Protein AF-A0A7J8HNV6-F1 (afdb_monomer_lite)

Secondary structure (DSSP, 8-state):
--HHHHHHHHHHHHHHHHHHTTPPPP-B---SS-TTS--B-HHHHHHHHHHHHHHHHHHHHHHHHHHHHHHHHHHHHHHHHHHHHHHHHHHHHHHHHHHHTT-

Radius of gyration: 30.39 Å; chains: 1; bounding box: 65×17×83 Å

Foldseek 3Di:
DDPVVVVVVVLVVVQVVCVVVVAHRFDFDDDPVPVPDTDGDPVRVVSVVVSVVVVVVVVVVVVVVVVVVVVVVVVVVVVVVVVVVVVVVVVVVVVVVVVVVVD

pLDDT: mean 93.65, std 6.28, range [59.72, 98.69]

Sequence (103 aa):
MTEKQREEAEWENINMLLMTHGLKPLSLEKRTDLKDFIIFDKQSSQKMRQNLKTLVEETECQQKMIQELIETNQQLKQNVSIIKENEWSNKRLLLLCKRISTD

InterPro domains:
  IPR037692 Centrosomal protein of 70kDa [PTHR14594] (2-80)

Organism: Rousettus aegyptiacus (NCBI:txid9407)

Structure (mmCIF, N/CA/C/O backbone):
data_AF-A0A7J8HNV6-F1
#
_entry.id   AF-A0A7J8HNV6-F1
#
loop_
_atom_site.group_PDB
_atom_site.id
_atom_site.type_symbol
_atom_site.label_atom_id
_atom_site.label_alt_id
_atom_site.label_comp_id
_atom_site.label_asym_id
_atom_site.label_entity_id
_atom_site.label_seq_id
_atom_site.pdbx_PDB_ins_code
_atom_site.Cartn_x
_atom_site.Cartn_y
_atom_site.Cartn_z
_atom_site.occupancy
_atom_site.B_iso_or_equiv
_atom_site.auth_seq_id
_atom_site.auth_comp_id
_atom_site.auth_asym_id
_atom_site.auth_atom_id
_atom_site.pdbx_PDB_model_num
ATOM 1 N N . MET A 1 1 ? 2.310 7.822 32.770 1.00 64.38 1 MET A N 1
ATOM 2 C CA . MET A 1 1 ? 1.487 7.474 3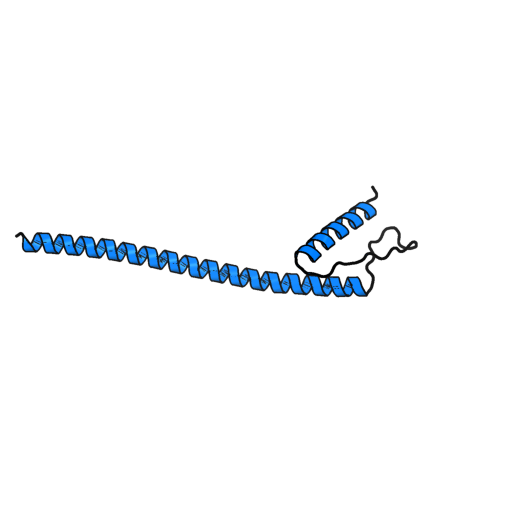1.597 1.00 64.38 1 MET A CA 1
ATOM 3 C C . MET A 1 1 ? 1.209 5.986 31.704 1.00 64.38 1 MET A C 1
ATOM 5 O O . MET A 1 1 ? 2.159 5.252 31.948 1.00 64.38 1 MET A O 1
ATOM 9 N N . THR A 1 2 ? -0.050 5.556 31.677 1.00 84.88 2 THR A N 1
ATOM 10 C CA . THR A 1 2 ? -0.378 4.117 31.681 1.00 84.88 2 THR A CA 1
ATOM 11 C C . THR A 1 2 ? -0.165 3.530 30.284 1.00 84.88 2 THR A C 1
ATOM 13 O O . THR A 1 2 ? -0.221 4.279 29.309 1.00 84.88 2 THR A O 1
ATOM 16 N N . GLU A 1 3 ? 0.055 2.216 30.168 1.00 86.88 3 GLU A N 1
ATOM 17 C CA . GLU A 1 3 ? 0.237 1.550 28.861 1.00 86.88 3 GLU A CA 1
ATOM 18 C C . GLU A 1 3 ? -0.929 1.860 27.912 1.00 86.88 3 GLU A C 1
ATOM 20 O O . GLU A 1 3 ? -0.731 2.287 26.781 1.00 86.88 3 GLU A O 1
ATOM 25 N N . LYS A 1 4 ? -2.158 1.826 28.437 1.00 87.12 4 LYS A N 1
ATOM 26 C CA . LYS A 1 4 ? -3.352 2.231 27.6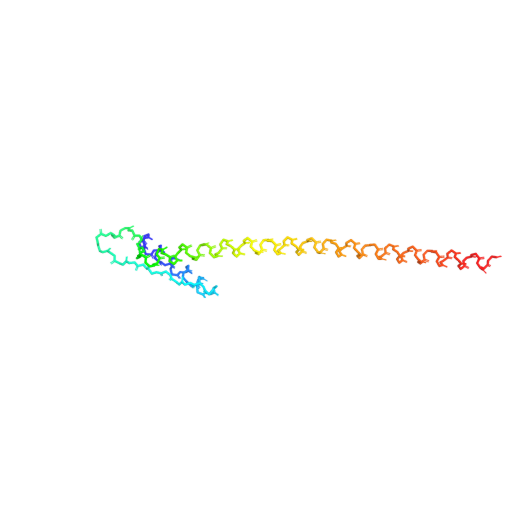94 1.00 87.12 4 LYS A CA 1
ATOM 27 C C . LYS A 1 4 ? -3.288 3.658 27.145 1.00 87.12 4 LYS A C 1
ATOM 29 O O . LYS A 1 4 ? -3.653 3.880 26.000 1.00 87.12 4 LYS A O 1
ATOM 34 N N . GLN A 1 5 ? -2.864 4.637 27.945 1.00 88.25 5 GLN A N 1
ATOM 35 C CA . GLN A 1 5 ? -2.779 6.031 27.485 1.00 88.25 5 GLN A CA 1
ATOM 36 C C . GLN A 1 5 ? -1.755 6.193 26.361 1.00 88.25 5 GLN A C 1
ATOM 38 O O . GLN A 1 5 ? -1.927 7.036 25.483 1.00 88.25 5 GLN A O 1
ATOM 43 N N . ARG A 1 6 ? -0.688 5.390 26.400 1.00 91.50 6 ARG A N 1
ATOM 44 C CA . ARG A 1 6 ? 0.298 5.341 25.329 1.00 91.50 6 ARG A CA 1
ATOM 45 C C . ARG A 1 6 ? -0.312 4.745 24.060 1.00 91.50 6 ARG A C 1
ATOM 47 O O . ARG A 1 6 ? -0.204 5.374 23.014 1.00 91.50 6 ARG A O 1
ATOM 54 N N . GLU A 1 7 ? -0.996 3.606 24.154 1.00 93.19 7 GLU A N 1
ATOM 55 C CA . GLU A 1 7 ? -1.693 3.003 23.009 1.00 93.19 7 GLU A CA 1
ATOM 56 C C . GLU A 1 7 ? -2.753 3.948 22.416 1.00 93.19 7 GLU A C 1
ATOM 58 O O . GLU A 1 7 ? -2.838 4.093 21.200 1.00 93.19 7 GLU A O 1
ATOM 63 N N . GLU A 1 8 ? -3.529 4.653 23.246 1.00 92.00 8 GLU A N 1
ATOM 64 C CA . GLU A 1 8 ? -4.491 5.669 22.790 1.00 92.00 8 GLU A CA 1
ATOM 65 C C . GLU A 1 8 ? -3.805 6.794 21.992 1.00 92.00 8 GLU A C 1
ATOM 67 O O . GLU A 1 8 ? -4.323 7.221 20.959 1.00 92.00 8 GLU A O 1
ATOM 72 N N . ALA A 1 9 ? -2.623 7.248 22.425 1.00 93.44 9 ALA A N 1
ATOM 73 C CA . ALA A 1 9 ? -1.835 8.241 21.693 1.00 93.44 9 ALA A CA 1
ATOM 74 C C . ALA A 1 9 ? -1.256 7.683 20.379 1.00 93.44 9 ALA A C 1
ATOM 76 O O . ALA A 1 9 ? -1.208 8.389 19.371 1.00 93.44 9 ALA A O 1
ATOM 77 N N . GLU A 1 10 ? -0.840 6.414 20.359 1.00 95.62 10 GLU A N 1
ATOM 78 C CA . GLU A 1 10 ? -0.400 5.731 19.137 1.00 95.62 10 GLU A CA 1
ATOM 79 C C . GLU A 1 10 ? -1.549 5.616 18.120 1.00 95.62 10 GLU A C 1
ATOM 81 O O . GLU A 1 10 ? -1.346 5.881 16.933 1.00 95.62 10 GLU A O 1
ATOM 86 N N . TRP A 1 11 ? -2.774 5.338 18.573 1.00 95.50 11 TRP A N 1
ATOM 87 C CA . TRP A 1 11 ? -3.964 5.344 17.716 1.00 95.50 11 TRP A CA 1
ATOM 88 C C . TRP A 1 11 ? -4.309 6.727 17.156 1.00 95.50 11 TRP A C 1
ATOM 90 O O . TRP A 1 11 ? -4.726 6.824 16.000 1.00 95.50 11 TRP A O 1
ATOM 100 N N . GLU A 1 12 ? -4.087 7.799 17.917 1.00 95.38 12 GLU A N 1
ATOM 101 C CA . GLU A 1 12 ? -4.256 9.166 17.410 1.00 95.38 12 GLU A CA 1
ATOM 102 C C . GLU A 1 12 ? -3.233 9.490 16.309 1.00 95.38 12 GLU A C 1
ATOM 104 O O . GLU A 1 12 ? -3.587 10.027 15.257 1.00 95.38 12 GLU A O 1
ATOM 109 N N . ASN A 1 13 ? -1.976 9.069 16.484 1.00 96.38 13 ASN A N 1
ATOM 110 C CA . ASN A 1 13 ? -0.956 9.196 15.440 1.00 96.38 13 ASN A CA 1
ATOM 111 C C . ASN A 1 13 ? -1.335 8.411 14.173 1.00 96.38 13 ASN A C 1
ATOM 113 O O . ASN A 1 13 ? -1.166 8.909 13.058 1.00 96.38 13 ASN A O 1
ATOM 117 N N . ILE A 1 14 ? -1.890 7.204 14.323 1.00 96.06 14 ILE A N 1
ATOM 118 C CA . ILE A 1 14 ? -2.396 6.414 13.191 1.00 96.06 14 ILE A CA 1
ATOM 119 C C . ILE A 1 14 ? -3.537 7.151 12.484 1.00 96.06 14 ILE A C 1
ATOM 121 O O . ILE A 1 14 ? -3.551 7.210 11.257 1.00 96.06 14 ILE A O 1
ATOM 125 N N . ASN A 1 15 ? -4.472 7.754 13.219 1.00 96.50 15 ASN A N 1
ATOM 126 C CA . ASN A 1 15 ? -5.555 8.539 12.625 1.00 96.50 15 ASN A CA 1
ATOM 127 C C . ASN A 1 15 ? -5.038 9.725 11.806 1.00 96.50 15 ASN A C 1
ATOM 129 O O . ASN A 1 15 ? -5.525 9.952 10.697 1.00 96.50 15 ASN A O 1
ATOM 133 N N . MET A 1 16 ? -4.020 10.430 12.303 1.00 96.88 16 MET A N 1
ATOM 134 C CA . MET A 1 16 ? -3.362 11.507 11.559 1.00 96.88 16 MET A CA 1
ATOM 135 C C . MET A 1 16 ? -2.760 11.014 10.237 1.00 96.88 16 MET A C 1
ATOM 137 O O . MET A 1 16 ? -2.918 11.667 9.200 1.00 96.88 16 MET A O 1
ATOM 141 N N . LEU A 1 17 ? -2.116 9.843 10.245 1.00 96.38 17 LEU A N 1
ATOM 142 C CA . LEU A 1 17 ? -1.589 9.216 9.029 1.00 96.38 17 LEU A CA 1
ATOM 143 C C . LEU A 1 17 ? -2.713 8.821 8.068 1.00 96.38 17 LEU A C 1
ATOM 145 O O . LEU A 1 17 ? -2.665 9.181 6.894 1.00 96.38 17 LEU A O 1
ATOM 149 N N . LEU A 1 18 ? -3.754 8.145 8.561 1.00 96.06 18 LEU A N 1
ATOM 150 C CA . LEU A 1 18 ? -4.915 7.764 7.755 1.00 96.06 18 LEU A CA 1
ATOM 151 C C . LEU A 1 18 ? -5.511 8.985 7.047 1.00 96.06 18 LEU A C 1
ATOM 153 O O . LEU A 1 18 ? -5.713 8.950 5.836 1.00 96.06 18 LEU A O 1
ATOM 157 N N . MET A 1 19 ? -5.718 10.084 7.771 1.00 95.75 19 MET A N 1
ATOM 158 C CA . MET A 1 19 ? -6.281 11.309 7.202 1.00 95.75 19 MET A CA 1
ATOM 159 C C . MET A 1 19 ? -5.352 11.976 6.185 1.00 95.75 19 MET A C 1
ATOM 161 O O . MET A 1 19 ? -5.830 12.466 5.163 1.00 95.75 19 MET A O 1
ATOM 165 N N . THR A 1 20 ? -4.038 11.953 6.421 1.00 96.38 20 THR A N 1
ATOM 166 C CA . THR A 1 20 ? -3.034 12.466 5.471 1.00 96.38 20 THR A CA 1
ATOM 167 C C . THR A 1 20 ? -3.086 11.710 4.139 1.00 96.38 20 THR A C 1
ATOM 169 O O . THR A 1 20 ? -2.890 12.304 3.082 1.00 96.38 20 THR A O 1
ATOM 172 N N . HIS A 1 21 ? -3.428 10.421 4.181 1.00 93.38 21 HIS A N 1
ATOM 173 C CA . HIS A 1 21 ? -3.623 9.567 3.008 1.00 93.38 21 HIS A CA 1
ATOM 174 C C . HIS A 1 21 ? -5.089 9.496 2.529 1.00 93.38 21 HIS A C 1
ATOM 176 O O . HIS A 1 21 ? -5.437 8.630 1.733 1.00 93.38 21 HIS A O 1
ATOM 182 N N . GLY A 1 22 ? -5.971 10.392 2.994 1.00 94.06 22 GLY A N 1
ATOM 183 C CA . GLY A 1 22 ? -7.373 10.463 2.553 1.00 94.06 22 GLY A CA 1
ATOM 184 C C . GLY A 1 22 ? -8.280 9.336 3.072 1.00 94.06 22 GLY A C 1
ATOM 185 O O . GLY A 1 22 ? -9.426 9.208 2.634 1.00 94.06 22 GLY A O 1
ATOM 186 N N . LEU A 1 23 ? -7.795 8.526 4.014 1.00 95.56 23 LEU A N 1
ATOM 187 C CA . LEU A 1 23 ? -8.537 7.447 4.657 1.00 95.56 23 LEU A CA 1
ATOM 188 C C . LEU A 1 23 ? -9.321 7.954 5.873 1.00 95.56 23 LEU A C 1
ATOM 190 O O . LEU A 1 23 ? -9.046 9.004 6.457 1.00 95.56 23 LEU A O 1
ATOM 194 N N . LYS A 1 24 ? -10.340 7.187 6.271 1.00 95.00 24 LYS A N 1
ATOM 195 C CA . LYS A 1 24 ? -11.249 7.590 7.353 1.00 95.00 24 LYS A CA 1
ATOM 196 C C . LYS A 1 24 ? -10.619 7.310 8.722 1.00 95.00 24 LYS A C 1
ATOM 198 O O . LYS A 1 24 ? -10.165 6.184 8.929 1.00 95.00 24 LYS A O 1
ATOM 203 N N . PRO A 1 25 ? -10.668 8.251 9.681 1.00 95.31 25 PRO A N 1
ATOM 204 C CA . PRO A 1 25 ? -10.159 8.013 11.026 1.00 95.31 25 PRO A CA 1
ATOM 205 C C . PRO A 1 25 ? -11.043 7.024 11.801 1.00 95.31 25 PRO A C 1
ATOM 207 O O . PRO A 1 25 ? -12.243 6.857 11.525 1.00 95.31 25 P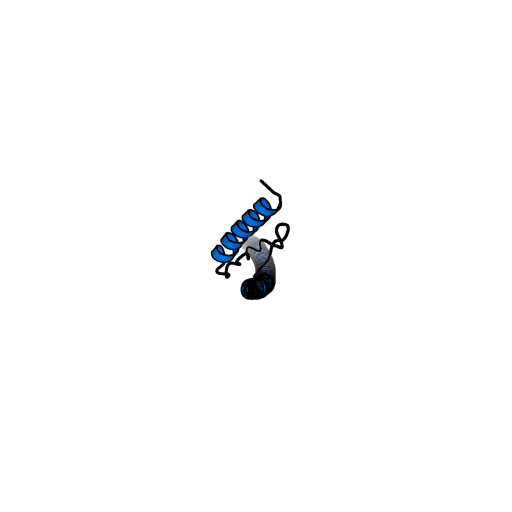RO A O 1
ATOM 210 N N . LEU A 1 26 ? -10.427 6.378 12.784 1.00 95.50 26 LEU A N 1
ATOM 211 C CA . LEU A 1 26 ? -11.024 5.434 13.719 1.00 95.50 26 LEU A CA 1
ATOM 212 C C . LEU A 1 26 ? -11.320 6.127 15.052 1.00 95.50 26 LEU A C 1
ATOM 214 O O . LEU A 1 26 ? -10.640 7.071 15.442 1.00 95.50 26 LEU A O 1
ATOM 218 N N . SER A 1 27 ? -12.328 5.650 15.771 1.00 93.38 27 SER A N 1
ATOM 219 C CA . SER A 1 27 ? -12.725 6.201 17.064 1.00 93.38 27 SER A CA 1
ATOM 220 C C . SER A 1 27 ? -12.669 5.128 18.143 1.00 93.38 27 SER A C 1
ATOM 222 O O . SER A 1 27 ? -13.140 4.005 17.946 1.00 93.38 27 SER A O 1
ATOM 224 N N . LEU A 1 28 ? -12.087 5.493 19.285 1.00 92.25 28 LEU A N 1
ATOM 225 C CA . LEU A 1 28 ? -12.009 4.636 20.462 1.00 92.25 28 LEU A CA 1
ATOM 226 C C . LEU A 1 28 ? -13.230 4.854 21.359 1.00 92.25 28 LEU A C 1
ATOM 228 O O . LEU A 1 28 ? -13.582 5.986 21.694 1.00 92.25 28 LEU A O 1
ATOM 232 N N . GLU A 1 29 ? -13.861 3.760 21.771 1.00 89.19 29 GLU A N 1
ATOM 233 C CA . GLU A 1 29 ? -14.994 3.747 22.689 1.00 89.19 29 GLU A CA 1
ATOM 234 C C . GLU A 1 29 ? -14.488 3.735 24.139 1.00 89.19 29 GLU A C 1
ATOM 236 O O . GLU A 1 29 ? -13.740 2.846 24.557 1.00 89.19 29 GLU A O 1
ATOM 241 N N . LYS A 1 30 ? -14.932 4.701 24.949 1.00 85.44 30 LYS A N 1
ATOM 242 C CA . LYS A 1 30 ? -14.577 4.756 26.373 1.00 85.44 30 LYS A CA 1
ATOM 243 C C . LYS A 1 30 ? -15.552 3.917 27.193 1.00 85.44 30 LYS A C 1
ATOM 245 O O . LYS A 1 30 ? -16.640 4.364 27.543 1.00 85.44 30 LYS A O 1
ATOM 250 N N . ARG A 1 31 ? -15.131 2.703 27.542 1.00 83.56 31 ARG A N 1
ATOM 251 C CA . ARG A 1 31 ? -15.862 1.787 28.428 1.00 83.56 31 ARG A CA 1
ATOM 252 C C . ARG A 1 31 ? -15.240 1.775 29.823 1.00 83.56 31 ARG A C 1
ATOM 254 O O . ARG A 1 31 ? -14.056 1.480 29.982 1.00 83.56 31 ARG A O 1
ATOM 261 N N . THR A 1 32 ? -16.026 2.129 30.838 1.00 81.50 32 THR A N 1
ATOM 262 C CA . THR A 1 32 ? -15.570 2.214 32.238 1.00 81.50 32 THR A CA 1
ATOM 263 C C . THR A 1 32 ? -15.418 0.848 32.904 1.00 81.50 32 THR A C 1
ATOM 265 O O . THR A 1 32 ? -14.697 0.743 33.893 1.00 81.50 32 THR A O 1
ATOM 268 N N . ASP A 1 33 ? -16.068 -0.177 32.362 1.00 87.00 33 ASP A N 1
ATOM 269 C CA . ASP A 1 33 ? -16.021 -1.585 32.760 1.00 87.00 33 ASP A CA 1
ATOM 270 C C . ASP A 1 33 ? -14.835 -2.349 32.146 1.00 87.00 33 ASP A C 1
ATOM 272 O O . ASP A 1 33 ? -14.414 -3.368 32.683 1.00 87.00 33 ASP A O 1
ATOM 276 N N . LEU A 1 34 ? -14.242 -1.825 31.069 1.00 84.12 34 LEU A N 1
ATOM 277 C CA . LEU A 1 34 ? -13.147 -2.451 30.319 1.00 84.12 34 LEU A CA 1
ATOM 278 C C . LEU A 1 34 ? -11.927 -1.523 30.264 1.00 84.12 34 LEU A C 1
ATOM 280 O O . LEU A 1 34 ? -11.451 -1.117 29.201 1.00 84.12 34 LEU A O 1
ATOM 284 N N . LYS A 1 35 ? -11.437 -1.136 31.445 1.00 80.31 35 LYS A N 1
ATOM 285 C CA . LYS A 1 35 ? -10.415 -0.088 31.576 1.00 80.31 35 LYS A CA 1
ATOM 286 C C . LYS A 1 35 ? -9.069 -0.451 30.970 1.00 80.31 35 LYS A C 1
ATOM 288 O O . LYS A 1 35 ? -8.396 0.478 30.552 1.00 80.31 35 LYS A O 1
ATOM 293 N N . ASP A 1 36 ? -8.735 -1.728 30.837 1.00 85.81 36 ASP A N 1
ATOM 294 C CA . ASP A 1 36 ? -7.433 -2.170 30.320 1.00 85.81 36 ASP A CA 1
ATOM 295 C C . ASP A 1 36 ? -7.439 -2.472 28.813 1.00 85.81 36 ASP A C 1
ATOM 297 O O . ASP A 1 36 ? -6.415 -2.850 28.258 1.00 85.81 36 ASP A O 1
ATOM 301 N N . PHE A 1 37 ? -8.576 -2.283 28.132 1.00 88.12 37 PHE A N 1
ATOM 302 C CA . PHE A 1 37 ? -8.722 -2.593 26.710 1.00 88.12 37 PHE A CA 1
ATOM 303 C C . PHE A 1 37 ? -8.832 -1.335 25.840 1.00 88.12 37 PHE A C 1
ATOM 305 O O . PHE A 1 37 ? -9.441 -0.332 26.236 1.00 88.12 37 PHE A O 1
ATOM 312 N N . ILE A 1 38 ? -8.301 -1.437 24.617 1.00 91.25 38 ILE A N 1
ATOM 313 C CA . ILE A 1 38 ? -8.613 -0.544 23.498 1.00 91.25 38 ILE A CA 1
ATOM 314 C C . ILE A 1 38 ? -9.829 -1.105 22.770 1.00 91.25 38 ILE A C 1
ATOM 316 O O . ILE A 1 38 ? -9.824 -2.240 22.293 1.00 91.25 38 ILE A O 1
ATOM 320 N N . ILE A 1 39 ? -10.893 -0.312 22.703 1.00 91.69 39 ILE A N 1
ATOM 321 C CA . ILE A 1 39 ? -12.172 -0.755 22.157 1.00 91.69 39 ILE A CA 1
ATOM 322 C C . ILE A 1 39 ? -12.540 0.152 21.004 1.00 91.69 39 ILE A C 1
ATOM 324 O O . ILE A 1 39 ? -12.558 1.371 21.139 1.00 91.69 39 ILE A O 1
ATOM 328 N N . PHE A 1 40 ? -12.878 -0.466 19.882 1.00 92.81 40 PHE A N 1
ATOM 329 C CA . PHE A 1 40 ? -13.475 0.208 18.745 1.00 92.81 40 PHE A CA 1
ATOM 330 C C . PHE A 1 40 ? -14.970 -0.056 18.734 1.00 92.81 40 PHE A C 1
ATOM 332 O O . PHE A 1 40 ? -15.418 -1.184 18.966 1.00 92.81 40 PHE A O 1
ATOM 339 N N . ASP A 1 41 ? -15.742 0.968 18.395 1.00 91.38 41 ASP A N 1
ATOM 340 C CA . ASP A 1 41 ? -17.140 0.772 18.060 1.00 91.38 41 ASP A CA 1
ATOM 341 C C . ASP A 1 41 ? -17.268 -0.037 16.753 1.00 91.38 41 ASP A C 1
ATOM 343 O O . ASP A 1 41 ? -16.320 -0.222 15.972 1.00 91.38 41 ASP A O 1
ATOM 347 N N . LYS A 1 42 ? -18.473 -0.549 16.484 1.00 93.56 42 LYS A N 1
ATOM 348 C CA . LYS A 1 42 ? -18.729 -1.354 15.281 1.00 93.56 42 LYS A CA 1
ATOM 349 C C . LYS A 1 42 ? -18.355 -0.592 14.006 1.00 93.56 42 LYS A C 1
ATOM 351 O O . LYS A 1 42 ? -17.838 -1.202 13.065 1.00 93.56 42 LYS A O 1
ATOM 356 N N . GLN A 1 43 ? -18.605 0.718 13.973 1.00 94.88 43 GLN A N 1
ATOM 357 C CA . GLN A 1 43 ? -18.325 1.548 12.811 1.00 94.88 43 GLN A CA 1
ATOM 358 C C . GLN A 1 43 ? -16.818 1.703 12.584 1.00 94.88 43 GLN A C 1
ATOM 360 O O . GLN A 1 43 ? -16.359 1.539 11.453 1.00 94.88 43 GLN A O 1
ATOM 365 N N . SER A 1 44 ? -16.031 1.958 13.628 1.00 94.69 44 SER A N 1
ATOM 366 C CA . SER A 1 44 ? -14.573 2.061 13.522 1.00 94.69 44 SER A CA 1
ATOM 367 C C . SER A 1 44 ? -13.944 0.723 13.175 1.00 94.69 44 SER A C 1
ATOM 369 O O . SER A 1 44 ? -13.077 0.681 12.313 1.00 94.69 44 SER A O 1
ATOM 371 N N . SER A 1 45 ? -14.448 -0.395 13.703 1.00 95.31 45 SER A N 1
ATOM 372 C CA . SER A 1 45 ? -14.004 -1.726 13.263 1.00 95.31 45 SER A CA 1
ATOM 373 C C . SER A 1 45 ? -14.266 -1.965 11.764 1.00 95.31 45 SER A C 1
ATOM 375 O O . SER A 1 45 ? -13.431 -2.525 11.051 1.00 95.31 45 SER A O 1
ATOM 377 N N . GLN A 1 46 ? -15.414 -1.517 11.241 1.00 96.56 46 GLN A N 1
ATOM 378 C CA . GLN A 1 46 ? -15.703 -1.578 9.803 1.00 96.56 46 GLN A CA 1
ATOM 379 C C . GLN A 1 46 ? -14.777 -0.674 8.983 1.00 96.56 46 GLN A C 1
ATOM 381 O O . GLN A 1 46 ? -14.238 -1.138 7.978 1.00 96.56 46 GLN A O 1
ATOM 386 N N . LYS A 1 47 ? -14.556 0.573 9.419 1.00 96.38 47 LYS A N 1
ATOM 387 C CA . LYS A 1 47 ? -13.614 1.503 8.777 1.00 96.38 47 LYS A CA 1
ATOM 388 C C . LYS A 1 47 ? -12.192 0.949 8.786 1.00 96.38 47 LYS A C 1
ATOM 390 O O . LYS A 1 47 ? -11.531 1.002 7.763 1.00 96.38 47 LYS A O 1
ATOM 395 N N . MET A 1 48 ? -11.751 0.348 9.889 1.00 96.75 48 MET A N 1
ATOM 396 C CA . MET A 1 48 ? -10.428 -0.263 10.004 1.00 96.75 48 MET A CA 1
ATOM 397 C C . MET A 1 48 ? -10.240 -1.366 8.962 1.00 96.75 48 MET A C 1
ATOM 399 O O . MET A 1 48 ? -9.249 -1.360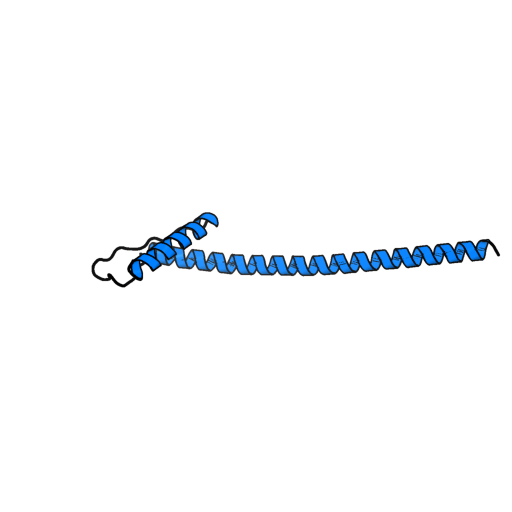 8.242 1.00 96.75 48 MET A O 1
ATOM 403 N N . ARG A 1 49 ? -11.224 -2.264 8.804 1.00 97.62 49 ARG A N 1
ATOM 404 C CA . ARG A 1 49 ? -11.189 -3.285 7.743 1.00 97.62 49 ARG A CA 1
ATOM 405 C C . ARG A 1 49 ? -11.130 -2.677 6.342 1.00 97.62 49 ARG A C 1
ATOM 407 O O . ARG A 1 49 ? -10.395 -3.183 5.504 1.00 97.62 49 ARG A O 1
ATOM 414 N N . GLN A 1 50 ? -11.900 -1.620 6.086 1.00 97.44 50 GLN A N 1
ATOM 415 C CA . GLN A 1 50 ? -11.889 -0.930 4.793 1.00 97.44 50 GLN A CA 1
ATOM 416 C C . GLN A 1 50 ? -10.538 -0.266 4.522 1.00 97.44 50 GLN A C 1
ATOM 418 O O . GLN A 1 50 ? -9.958 -0.514 3.475 1.00 97.44 50 GLN A O 1
ATOM 423 N N . ASN A 1 51 ? -10.009 0.495 5.482 1.00 97.38 51 ASN A N 1
ATOM 424 C CA . ASN A 1 51 ? -8.709 1.148 5.373 1.00 97.38 51 ASN A CA 1
ATOM 425 C C . ASN A 1 51 ? -7.598 0.123 5.125 1.00 97.38 51 ASN A C 1
ATOM 427 O O . ASN A 1 51 ? -6.806 0.306 4.213 1.00 97.38 51 ASN A O 1
ATOM 431 N N . LEU A 1 52 ? -7.565 -0.976 5.889 1.00 97.00 52 LEU A N 1
ATOM 432 C CA . LEU A 1 52 ? -6.575 -2.040 5.697 1.00 97.00 52 LEU A CA 1
ATOM 433 C C . LEU A 1 52 ? -6.678 -2.670 4.308 1.00 97.00 52 LEU A C 1
ATOM 435 O O . LEU A 1 52 ? -5.659 -2.867 3.656 1.00 97.00 52 LEU A O 1
ATOM 439 N N . LYS A 1 53 ? -7.898 -2.948 3.833 1.00 97.69 53 LYS A N 1
ATOM 440 C CA . LYS A 1 53 ? -8.113 -3.471 2.482 1.00 97.69 53 LYS A CA 1
ATOM 441 C C . LYS A 1 53 ? -7.581 -2.503 1.421 1.00 97.69 53 LYS A C 1
ATOM 443 O O . LYS A 1 53 ? -6.806 -2.922 0.572 1.00 97.69 53 LYS A O 1
ATOM 448 N N . THR A 1 54 ? -7.952 -1.226 1.505 1.00 96.38 54 THR A N 1
ATOM 449 C CA . THR A 1 54 ? -7.492 -0.197 0.566 1.00 96.38 54 THR A CA 1
ATOM 450 C C . THR A 1 54 ? -5.972 -0.054 0.585 1.00 96.38 54 THR A C 1
ATOM 452 O O . THR A 1 54 ? -5.367 -0.020 -0.477 1.00 96.38 54 THR A O 1
ATOM 455 N N . LEU A 1 55 ? -5.344 -0.046 1.765 1.00 96.50 55 LEU A N 1
ATOM 456 C CA . LEU A 1 55 ? -3.886 0.040 1.891 1.00 96.50 55 LEU A CA 1
ATOM 457 C C . LEU A 1 55 ? -3.173 -1.156 1.249 1.00 96.50 55 LEU A C 1
ATOM 459 O O . LEU A 1 55 ? -2.146 -0.972 0.599 1.00 96.50 55 LEU A O 1
ATOM 463 N N . VAL A 1 56 ? -3.703 -2.373 1.411 1.00 97.00 56 VAL A N 1
ATOM 464 C CA . VAL A 1 56 ? -3.137 -3.576 0.778 1.00 97.00 56 VAL A CA 1
ATOM 465 C C . VAL A 1 56 ? -3.285 -3.509 -0.743 1.00 97.00 56 VAL A C 1
ATOM 467 O O . VAL A 1 56 ? -2.292 -3.665 -1.447 1.00 97.00 56 VAL A O 1
ATOM 470 N N . GLU A 1 57 ? -4.484 -3.203 -1.246 1.00 96.50 57 GLU A N 1
ATOM 471 C CA . GLU A 1 57 ? -4.748 -3.073 -2.689 1.00 96.50 57 GLU A CA 1
ATOM 472 C C . GLU A 1 57 ? -3.879 -1.977 -3.332 1.00 96.50 57 GLU A C 1
ATOM 474 O O . GLU A 1 57 ? -3.325 -2.156 -4.419 1.00 96.50 57 GLU A O 1
ATOM 479 N N . GLU A 1 58 ? -3.712 -0.843 -2.649 1.00 95.88 58 GLU A N 1
ATOM 480 C CA . GLU A 1 58 ? -2.862 0.251 -3.112 1.0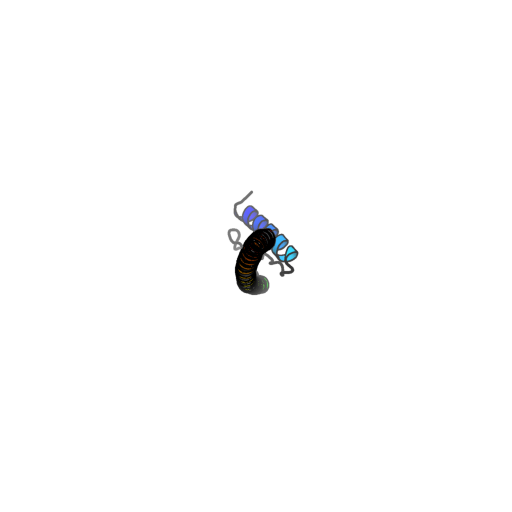0 95.88 58 GLU A CA 1
ATOM 481 C C . GLU A 1 58 ? -1.377 -0.135 -3.095 1.00 95.88 58 GLU A C 1
ATOM 483 O O . GLU A 1 58 ? -0.663 0.157 -4.055 1.00 95.88 58 GLU A O 1
ATOM 488 N N . THR A 1 59 ? -0.915 -0.850 -2.065 1.00 96.31 59 THR A N 1
ATOM 489 C CA . THR A 1 59 ? 0.473 -1.337 -1.985 1.00 96.31 59 THR A CA 1
ATOM 490 C C . THR A 1 59 ? 0.788 -2.313 -3.120 1.00 96.31 59 THR A C 1
ATOM 492 O O . THR A 1 59 ? 1.839 -2.196 -3.748 1.00 96.31 59 THR A O 1
ATOM 495 N N . GLU A 1 60 ? -0.117 -3.245 -3.433 1.00 96.56 60 GLU A N 1
ATOM 496 C CA . GLU A 1 60 ? 0.040 -4.170 -4.566 1.00 96.56 60 GLU A CA 1
ATOM 497 C C . GLU A 1 60 ? 0.120 -3.417 -5.905 1.00 96.56 60 GLU A C 1
ATOM 499 O O . GLU A 1 60 ? 0.983 -3.699 -6.742 1.00 96.56 60 GLU A O 1
ATOM 504 N N . CYS A 1 61 ? -0.735 -2.406 -6.093 1.00 97.00 61 CYS A N 1
ATOM 505 C CA . CYS A 1 61 ? -0.711 -1.547 -7.276 1.00 97.00 61 CYS A CA 1
ATOM 506 C C . CYS A 1 61 ? 0.617 -0.779 -7.402 1.00 97.00 61 CYS A C 1
ATOM 508 O O . CYS A 1 61 ? 1.244 -0.775 -8.466 1.00 97.00 61 CYS A O 1
ATOM 510 N N . GLN A 1 62 ? 1.087 -0.173 -6.307 1.00 97.31 62 GLN A N 1
ATOM 511 C CA . GLN A 1 62 ? 2.358 0.551 -6.267 1.00 97.31 62 GLN A CA 1
ATOM 512 C C . GLN A 1 62 ? 3.550 -0.372 -6.550 1.00 97.31 62 GLN A C 1
ATOM 514 O O . GLN A 1 62 ? 4.435 -0.005 -7.321 1.00 97.31 62 GLN A O 1
ATOM 519 N N . GLN A 1 63 ? 3.566 -1.586 -5.994 1.00 97.88 63 GLN A N 1
ATOM 520 C CA . GLN A 1 63 ? 4.610 -2.577 -6.271 1.00 97.88 63 GLN A CA 1
ATOM 521 C C . GLN A 1 63 ? 4.660 -2.954 -7.753 1.00 97.88 63 GLN A C 1
ATOM 523 O O . GLN A 1 63 ? 5.744 -3.005 -8.336 1.00 97.88 63 GLN A O 1
ATOM 528 N N . LYS A 1 64 ? 3.497 -3.156 -8.381 1.00 98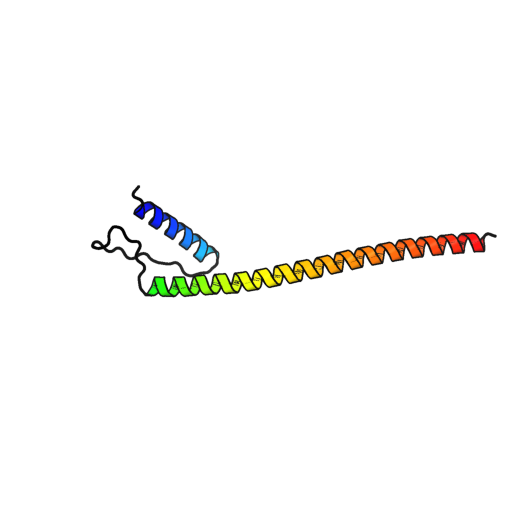.00 64 LYS A N 1
ATOM 529 C CA . LYS A 1 64 ? 3.416 -3.434 -9.817 1.00 98.00 64 LYS A CA 1
ATOM 530 C C . LYS A 1 64 ? 3.974 -2.278 -10.651 1.00 98.00 64 LYS A C 1
ATOM 532 O O . LYS A 1 64 ? 4.789 -2.507 -11.538 1.00 98.00 64 LYS A O 1
ATOM 537 N N . MET A 1 65 ? 3.603 -1.039 -10.326 1.00 98.12 65 MET A N 1
ATOM 538 C CA . MET A 1 65 ? 4.123 0.146 -11.016 1.00 98.12 65 MET A CA 1
ATOM 539 C C . MET A 1 65 ? 5.644 0.283 -10.856 1.00 98.12 65 MET A C 1
ATOM 541 O O . MET A 1 65 ? 6.345 0.570 -11.824 1.00 98.12 65 MET A O 1
ATOM 545 N N . ILE A 1 66 ? 6.174 0.052 -9.651 1.00 98.50 66 ILE A N 1
ATOM 546 C CA . ILE A 1 66 ? 7.622 0.070 -9.397 1.00 98.50 66 ILE A CA 1
ATOM 547 C C . ILE A 1 66 ? 8.329 -0.979 -10.260 1.00 98.50 66 ILE A C 1
ATOM 549 O O . ILE A 1 66 ? 9.356 -0.673 -10.866 1.00 98.50 66 ILE A O 1
ATOM 553 N N . GLN A 1 67 ? 7.774 -2.188 -10.356 1.00 98.44 67 GLN A N 1
ATOM 554 C CA . GLN A 1 67 ? 8.329 -3.254 -11.184 1.00 98.44 67 GLN A CA 1
ATOM 555 C C . GLN A 1 67 ? 8.359 -2.861 -12.672 1.00 98.44 67 GLN A C 1
ATOM 557 O O . GLN A 1 67 ? 9.408 -2.955 -13.310 1.00 98.44 67 GLN A O 1
ATOM 562 N N . GLU A 1 68 ? 7.256 -2.331 -13.203 1.00 98.38 68 GLU A N 1
ATOM 563 C CA . GLU A 1 68 ? 7.169 -1.855 -14.592 1.00 98.38 68 GLU A CA 1
ATOM 564 C C . GLU A 1 68 ? 8.162 -0.709 -14.878 1.00 98.38 68 GLU A C 1
ATOM 566 O O . GLU A 1 68 ? 8.799 -0.663 -15.937 1.00 98.38 68 GLU A O 1
ATOM 571 N N . LEU A 1 69 ? 8.356 0.204 -13.918 1.00 98.69 69 LEU A N 1
ATOM 572 C CA . LEU A 1 69 ? 9.347 1.279 -14.016 1.00 98.69 69 LEU A CA 1
ATOM 573 C C . LEU A 1 69 ? 10.783 0.745 -14.021 1.00 98.69 69 LEU A C 1
ATOM 575 O O . LEU A 1 69 ? 11.614 1.238 -14.788 1.00 98.69 69 LEU A O 1
ATOM 579 N N . ILE A 1 70 ? 11.088 -0.259 -13.193 1.00 98.44 70 ILE A N 1
ATOM 580 C CA . ILE A 1 70 ? 12.401 -0.918 -13.171 1.00 98.44 70 ILE A CA 1
ATOM 581 C C . ILE A 1 70 ? 12.681 -1.572 -14.525 1.00 98.44 70 ILE A C 1
ATOM 583 O O . ILE A 1 70 ? 13.753 -1.353 -15.095 1.00 98.44 70 ILE A O 1
ATOM 587 N N . GLU A 1 71 ? 11.723 -2.325 -15.063 1.00 98.44 71 GLU A N 1
ATOM 588 C CA . GLU A 1 71 ? 11.844 -2.999 -16.360 1.00 98.44 71 GLU A CA 1
ATOM 589 C C . GLU A 1 71 ? 12.052 -1.994 -17.497 1.00 98.44 71 GLU A C 1
ATOM 591 O O . GLU A 1 71 ? 13.001 -2.114 -18.278 1.00 98.44 71 GLU A O 1
ATOM 596 N N . THR A 1 72 ? 11.243 -0.934 -17.534 1.00 98.25 72 THR A N 1
ATOM 597 C CA . THR A 1 72 ? 11.381 0.146 -18.521 1.00 98.25 72 THR A CA 1
ATOM 598 C C . THR A 1 72 ? 12.751 0.824 -18.413 1.00 98.25 72 THR A C 1
ATOM 600 O O . THR A 1 72 ? 13.415 1.079 -19.419 1.00 98.25 72 THR A O 1
ATOM 603 N N . ASN A 1 73 ? 13.237 1.083 -17.195 1.00 98.62 73 ASN A N 1
ATOM 604 C CA . ASN A 1 73 ? 14.554 1.685 -16.981 1.00 98.62 73 ASN A CA 1
ATOM 605 C C . ASN A 1 73 ? 15.696 0.779 -17.473 1.00 98.62 73 ASN A C 1
ATOM 607 O O . ASN A 1 73 ? 16.669 1.269 -18.051 1.00 98.62 73 ASN A O 1
ATOM 611 N N . GLN A 1 74 ? 15.583 -0.535 -17.267 1.00 98.38 74 GLN A N 1
ATOM 612 C CA . GLN A 1 74 ? 16.553 -1.509 -17.770 1.00 98.38 74 GLN A CA 1
ATOM 613 C C . GLN A 1 74 ? 16.582 -1.534 -19.302 1.00 98.38 74 GLN A C 1
ATOM 615 O O . GLN A 1 74 ? 17.667 -1.471 -19.884 1.00 98.38 74 GLN A O 1
ATOM 620 N N . GLN A 1 75 ? 15.417 -1.541 -19.954 1.00 97.94 75 GLN A N 1
ATOM 621 C CA . GLN A 1 75 ? 15.318 -1.469 -21.417 1.00 97.94 75 GLN A CA 1
ATOM 622 C C . GLN A 1 75 ? 15.938 -0.177 -21.963 1.00 97.94 75 GLN A C 1
ATOM 624 O O . GLN A 1 75 ? 16.729 -0.209 -22.906 1.00 97.94 75 GLN A O 1
ATOM 629 N N . LEU A 1 76 ? 15.663 0.968 -21.331 1.00 98.38 76 LEU A N 1
ATOM 630 C CA . LEU A 1 76 ? 16.271 2.245 -21.713 1.00 98.38 76 LEU A CA 1
ATOM 631 C C . LEU A 1 76 ? 17.801 2.209 -21.606 1.00 98.38 76 LEU A C 1
ATOM 633 O O . LEU A 1 76 ? 18.491 2.668 -22.516 1.00 98.38 76 LEU A O 1
ATOM 637 N N . LYS A 1 77 ? 18.350 1.625 -20.534 1.00 98.31 77 LYS A N 1
ATOM 638 C CA . LYS A 1 77 ? 19.804 1.452 -20.375 1.00 98.31 77 LYS A CA 1
ATOM 639 C C . LYS A 1 77 ? 20.407 0.591 -21.484 1.00 98.31 77 LYS A C 1
ATOM 641 O O . LYS A 1 77 ? 21.462 0.944 -22.007 1.00 98.31 77 LYS A O 1
ATOM 646 N N . GLN A 1 78 ? 19.746 -0.502 -21.862 1.00 98.12 78 GLN A N 1
ATOM 647 C CA . GLN A 1 78 ? 20.190 -1.359 -22.966 1.00 98.12 78 GLN A CA 1
ATOM 648 C C . GLN A 1 78 ? 20.186 -0.600 -24.297 1.00 98.12 78 GLN A C 1
ATOM 650 O O . GLN A 1 78 ? 21.194 -0.605 -25.003 1.00 98.12 78 GLN A O 1
ATOM 655 N N . ASN A 1 79 ? 19.109 0.131 -24.596 1.00 98.12 79 ASN A N 1
ATOM 656 C CA . ASN A 1 79 ? 19.002 0.939 -25.813 1.00 98.12 79 ASN A CA 1
ATOM 657 C C . ASN A 1 79 ? 20.119 1.984 -25.904 1.00 98.12 79 ASN A C 1
ATOM 659 O O . ASN A 1 79 ? 20.749 2.127 -26.950 1.00 98.12 79 ASN A O 1
ATOM 663 N N . VAL A 1 80 ? 20.418 2.678 -24.802 1.00 97.75 80 VAL A N 1
ATOM 664 C CA . VAL A 1 80 ? 21.524 3.647 -24.753 1.00 97.75 80 VAL A CA 1
ATOM 665 C C . VAL A 1 80 ? 22.873 2.976 -25.028 1.00 97.75 80 VAL A C 1
ATOM 667 O O . VAL A 1 80 ? 23.692 3.539 -25.756 1.00 97.75 80 VAL A O 1
ATOM 670 N N . SER A 1 81 ? 23.119 1.785 -24.478 1.00 96.56 81 SER A N 1
ATOM 671 C CA . SER A 1 81 ? 24.354 1.034 -24.739 1.00 96.56 81 SER A CA 1
ATOM 672 C C . SER A 1 81 ? 24.484 0.641 -26.212 1.00 96.56 81 SER A C 1
ATOM 674 O O . SER A 1 81 ? 25.532 0.884 -26.808 1.00 96.56 81 SER A O 1
ATOM 676 N N . ILE A 1 82 ? 23.407 0.131 -26.819 1.00 97.25 82 ILE A N 1
ATOM 677 C CA . ILE A 1 82 ? 23.369 -0.236 -28.244 1.00 97.25 82 ILE A CA 1
ATOM 678 C C . ILE A 1 82 ? 23.628 0.988 -29.130 1.00 97.25 82 ILE A C 1
ATOM 680 O O . ILE A 1 82 ? 24.437 0.926 -30.054 1.00 97.25 82 ILE A O 1
ATOM 684 N N . ILE A 1 83 ? 22.983 2.123 -28.840 1.00 96.75 83 ILE A N 1
ATOM 685 C CA . ILE A 1 83 ? 23.188 3.369 -29.595 1.00 96.75 83 ILE A CA 1
ATOM 686 C C . ILE A 1 83 ? 24.660 3.781 -29.552 1.00 96.75 83 ILE A C 1
ATOM 688 O O . ILE A 1 83 ? 25.246 4.068 -30.595 1.00 96.75 83 ILE A O 1
ATOM 692 N N . LYS A 1 84 ? 25.282 3.759 -28.367 1.00 96.69 84 LYS A N 1
ATOM 693 C CA . LYS A 1 84 ? 26.704 4.089 -28.229 1.00 96.69 84 LYS A CA 1
ATOM 694 C C . LYS A 1 84 ? 27.573 3.151 -29.058 1.00 96.69 84 LYS A C 1
ATOM 696 O O . LYS A 1 84 ? 28.442 3.622 -29.784 1.00 96.69 84 LYS A O 1
ATOM 701 N N . GLU A 1 85 ? 27.349 1.845 -28.981 1.00 96.06 85 GLU A N 1
ATOM 702 C CA . GLU A 1 85 ? 28.129 0.861 -29.740 1.00 96.06 85 GLU A CA 1
ATOM 703 C C . GLU A 1 85 ? 28.005 1.053 -31.260 1.00 96.06 85 GLU A C 1
ATOM 705 O O . GLU A 1 85 ? 29.009 1.014 -31.982 1.00 96.06 85 GLU A O 1
ATOM 710 N N . ASN A 1 86 ? 26.804 1.375 -31.739 1.00 96.56 86 ASN A N 1
ATOM 711 C CA . ASN A 1 86 ? 26.573 1.734 -33.135 1.00 96.56 86 ASN A CA 1
ATOM 712 C C . ASN A 1 86 ? 27.326 3.014 -33.528 1.00 96.56 86 ASN A C 1
ATOM 714 O O . ASN A 1 86 ? 27.950 3.057 -34.588 1.00 96.56 86 ASN A O 1
ATOM 718 N N . GLU A 1 87 ? 27.337 4.046 -32.678 1.00 97.19 87 GLU A N 1
ATOM 719 C CA . GLU A 1 87 ? 28.126 5.260 -32.924 1.00 97.19 87 GLU A CA 1
ATOM 720 C C . GLU A 1 87 ? 29.632 4.976 -33.003 1.00 97.19 87 GLU A C 1
ATOM 722 O O . GLU A 1 87 ? 30.310 5.500 -33.893 1.00 97.19 87 GLU A O 1
ATOM 727 N N . TRP A 1 88 ? 30.169 4.148 -32.101 1.00 93.19 88 TRP A N 1
ATOM 728 C CA . TRP A 1 88 ? 31.576 3.731 -32.127 1.00 93.19 88 TRP A CA 1
ATOM 729 C C . TRP A 1 88 ? 31.911 2.974 -33.415 1.00 93.19 88 TRP A C 1
ATOM 731 O O . TRP A 1 88 ? 32.917 3.270 -34.068 1.00 93.19 88 TRP A O 1
ATOM 741 N N . SER A 1 89 ? 31.042 2.046 -33.815 1.00 95.44 89 SER A N 1
ATOM 742 C CA . SER A 1 89 ? 31.196 1.261 -35.042 1.00 95.44 89 SER A CA 1
ATOM 743 C C . SER A 1 89 ? 31.162 2.148 -36.288 1.00 95.44 89 SER A C 1
ATOM 745 O O . SER A 1 89 ? 32.061 2.068 -37.128 1.00 95.44 89 SER A O 1
ATOM 747 N N . ASN A 1 90 ? 30.205 3.077 -36.367 1.00 96.94 90 ASN A N 1
ATOM 748 C CA . ASN A 1 90 ? 30.091 4.037 -37.467 1.00 96.94 90 ASN A CA 1
ATOM 749 C C . ASN A 1 90 ? 31.324 4.946 -37.569 1.00 96.94 90 ASN A C 1
ATOM 751 O O . ASN A 1 90 ? 31.857 5.145 -38.663 1.00 96.94 90 ASN A O 1
ATOM 755 N N . LYS A 1 91 ? 31.837 5.453 -36.439 1.00 96.62 91 LYS A N 1
ATOM 756 C CA . LYS A 1 91 ? 33.077 6.250 -36.409 1.00 96.62 91 LYS A CA 1
ATOM 757 C C . LYS A 1 91 ? 34.274 5.453 -36.934 1.00 96.62 91 LYS A C 1
ATOM 759 O O . LYS A 1 91 ? 35.066 5.985 -37.712 1.00 96.62 91 LYS A O 1
ATOM 764 N N . ARG A 1 92 ? 34.400 4.177 -36.555 1.00 96.38 92 ARG A N 1
ATOM 765 C CA . ARG A 1 92 ? 35.478 3.294 -37.031 1.00 96.38 92 ARG A CA 1
ATOM 766 C C . ARG A 1 92 ? 35.385 3.030 -38.534 1.00 96.38 92 ARG A C 1
ATOM 768 O O . ARG A 1 92 ? 36.401 3.121 -39.221 1.00 96.38 92 ARG A O 1
ATOM 775 N N . LEU A 1 93 ? 34.189 2.738 -39.043 1.00 95.50 93 LEU A N 1
ATOM 776 C CA . LEU A 1 93 ? 33.957 2.542 -40.477 1.00 95.50 93 LEU A CA 1
ATOM 777 C C . LEU A 1 93 ? 34.303 3.801 -41.280 1.00 95.50 93 LEU A C 1
ATOM 779 O O . LEU A 1 93 ? 34.974 3.703 -42.306 1.00 95.50 93 LEU A O 1
ATOM 783 N N . LEU A 1 94 ? 33.933 4.985 -40.783 1.00 94.62 94 LEU A N 1
ATOM 784 C CA . LEU A 1 94 ? 34.278 6.255 -41.424 1.00 94.62 94 LEU A CA 1
ATOM 785 C C . LEU A 1 94 ? 35.800 6.456 -41.520 1.00 94.62 94 LEU A C 1
ATOM 787 O O . LEU A 1 94 ? 36.301 6.904 -42.550 1.00 94.62 94 LEU A O 1
ATOM 791 N N . LEU A 1 95 ? 36.545 6.115 -40.462 1.00 95.19 95 LEU A N 1
ATOM 792 C CA . LEU A 1 95 ? 38.010 6.190 -40.462 1.00 95.19 95 LEU A CA 1
ATOM 793 C C . LEU A 1 95 ? 38.640 5.210 -41.459 1.00 95.19 95 LEU A C 1
ATOM 795 O O . LEU A 1 95 ? 39.582 5.581 -42.155 1.00 95.19 95 LEU A O 1
ATOM 799 N N . LEU A 1 96 ? 38.110 3.987 -41.558 1.00 94.56 96 LEU A N 1
ATOM 800 C CA . LEU A 1 96 ? 38.559 3.002 -42.546 1.00 94.56 96 LEU A CA 1
ATOM 801 C C . LEU A 1 96 ? 38.329 3.497 -43.977 1.00 94.56 96 LEU A C 1
ATOM 803 O O . LEU A 1 96 ? 39.251 3.439 -44.786 1.00 94.56 96 LEU A O 1
ATOM 807 N N . CYS A 1 97 ? 37.146 4.046 -44.269 1.00 93.38 97 CYS A N 1
ATOM 808 C CA . CYS A 1 97 ? 36.843 4.607 -45.587 1.00 93.38 97 CYS A CA 1
ATOM 809 C C . CYS A 1 97 ? 37.802 5.749 -45.940 1.00 93.38 97 CYS A C 1
ATOM 811 O O . CYS A 1 97 ? 38.356 5.763 -47.033 1.00 93.38 97 CYS A O 1
ATOM 813 N N . LYS A 1 98 ? 38.057 6.668 -44.996 1.00 94.38 98 LYS A N 1
ATOM 814 C CA . LYS A 1 98 ? 39.007 7.771 -45.205 1.00 94.38 98 LYS A CA 1
ATOM 815 C C . LYS A 1 98 ? 40.411 7.276 -45.538 1.00 94.38 98 LYS A C 1
ATOM 817 O O . LYS A 1 98 ? 41.032 7.861 -46.411 1.00 94.38 98 LYS A O 1
ATOM 822 N N . ARG A 1 99 ? 40.888 6.220 -44.868 1.00 92.56 99 ARG A N 1
ATOM 823 C CA . ARG A 1 99 ? 42.212 5.637 -45.128 1.00 92.56 99 ARG A CA 1
ATOM 824 C C . ARG A 1 99 ? 42.294 5.010 -46.522 1.00 92.56 99 ARG A C 1
ATOM 826 O O . ARG A 1 99 ? 43.234 5.301 -47.242 1.00 92.56 99 ARG A O 1
ATOM 833 N N . ILE A 1 100 ? 41.291 4.221 -46.913 1.00 90.19 100 ILE A N 1
ATOM 834 C CA . ILE A 1 100 ? 41.242 3.584 -48.242 1.00 90.19 100 ILE A CA 1
ATOM 835 C C . ILE A 1 100 ? 41.171 4.629 -49.365 1.00 90.19 100 ILE A C 1
ATOM 837 O O . ILE A 1 100 ? 41.726 4.409 -50.427 1.00 90.19 100 ILE A O 1
ATOM 841 N N . SER A 1 101 ? 40.492 5.761 -49.158 1.00 82.25 101 SER A N 1
ATOM 842 C CA . SER A 1 101 ? 40.402 6.820 -50.176 1.00 82.25 101 SER A CA 1
ATOM 843 C C . SER A 1 101 ? 41.659 7.691 -50.301 1.00 82.25 101 SER A C 1
ATOM 845 O O . SER A 1 101 ? 41.717 8.512 -51.214 1.00 82.25 101 SER A O 1
ATOM 847 N N . THR A 1 102 ? 42.616 7.583 -49.374 1.00 79.81 102 THR A N 1
ATOM 848 C CA . THR A 1 102 ? 43.885 8.335 -49.403 1.00 79.81 102 THR A CA 1
ATOM 849 C C . THR A 1 102 ? 45.078 7.517 -49.903 1.00 79.81 102 THR A C 1
ATOM 851 O O . THR A 1 102 ? 46.129 8.115 -50.128 1.00 79.81 102 THR A O 1
ATOM 854 N N . ASP A 1 103 ? 44.911 6.201 -50.060 1.00 59.72 103 ASP A N 1
ATOM 855 C CA . ASP A 1 103 ? 45.877 5.266 -50.657 1.00 59.72 103 ASP A CA 1
ATOM 856 C C . ASP A 1 103 ? 45.556 5.047 -52.150 1.00 59.72 103 ASP A C 1
ATOM 858 O O . ASP A 1 103 ? 46.512 4.889 -52.944 1.00 59.72 103 ASP A O 1
#